Protein AF-A0A1H4E4Y9-F1 (afdb_monomer_lite)

Sequence (103 aa):
MQGQQMINIEEHRVPKFTEHPNGFEVVSNDGSIKIVLQHTTVMNGSMESDFYSTKTWIKEESGWIEVNGTQTYPTKEAFIEVIRDNEDFTQAMRDYEEYKFNI

Foldseek 3Di:
DDDDDPPPPPPPDDAQWDDDPFAIWGAFPVRFKIKTKGWDWDDDPPDIAIKIKIWMWGQDPVGTDTDPDIDIGNDNVRVLVVLCPDPRRVRNNVSVVVVVVVD

Structure (mmCIF, N/CA/C/O backbone):
data_AF-A0A1H4E4Y9-F1
#
_entry.id   AF-A0A1H4E4Y9-F1
#
loop_
_atom_site.group_PDB
_atom_site.id
_atom_site.type_symbol
_atom_site.label_atom_id
_atom_site.label_alt_id
_atom_site.label_comp_id
_atom_site.label_asym_id
_atom_site.label_entity_id
_atom_site.label_seq_id
_atom_site.pdbx_PDB_ins_code
_atom_site.Cartn_x
_atom_site.Cartn_y
_atom_site.Cartn_z
_atom_site.occupancy
_atom_site.B_iso_or_equiv
_atom_site.auth_seq_id
_atom_site.auth_comp_id
_atom_site.auth_asym_id
_atom_site.auth_atom_id
_atom_site.pdbx_PDB_model_num
ATOM 1 N N . MET A 1 1 ? -39.074 28.131 24.150 1.00 45.94 1 MET A N 1
ATOM 2 C CA . MET A 1 1 ? -38.817 27.067 23.158 1.00 45.94 1 MET A CA 1
ATOM 3 C C . MET A 1 1 ? -37.620 27.508 22.332 1.00 45.94 1 MET A C 1
ATOM 5 O O . MET A 1 1 ? -37.779 28.365 21.478 1.00 45.94 1 MET A O 1
ATOM 9 N N . GLN A 1 2 ? -36.416 27.056 22.684 1.00 44.19 2 GLN A N 1
ATOM 10 C CA . GLN A 1 2 ? -35.194 27.349 21.928 1.00 44.19 2 GLN A CA 1
ATOM 11 C C . GLN A 1 2 ? -34.847 26.099 21.118 1.00 44.19 2 GLN A C 1
ATOM 13 O O . GLN A 1 2 ? -34.82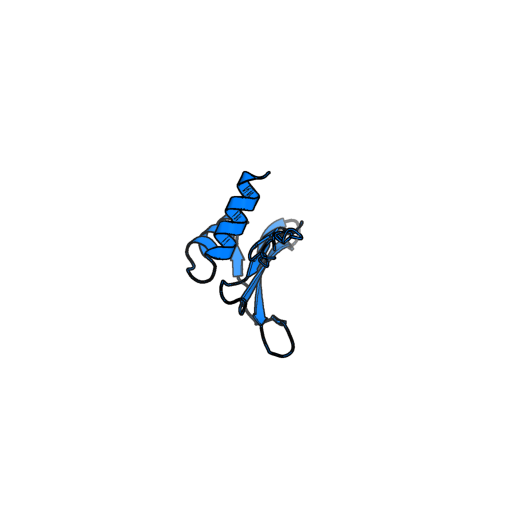2 25.000 21.669 1.00 44.19 2 GLN A O 1
ATOM 18 N N . GLY A 1 3 ? -34.707 26.277 19.804 1.00 45.28 3 GLY A N 1
ATOM 19 C CA . GLY A 1 3 ? -34.481 25.202 18.846 1.00 45.28 3 GLY A CA 1
ATOM 20 C C . GLY A 1 3 ? -33.149 24.507 19.093 1.00 45.28 3 GLY A C 1
ATOM 21 O O . GLY A 1 3 ? -32.123 25.160 19.270 1.00 45.28 3 GLY A O 1
ATOM 22 N N . GLN A 1 4 ? -33.181 23.178 19.105 1.00 48.41 4 GLN A N 1
ATOM 23 C CA . GLN A 1 4 ? -31.982 22.355 19.061 1.00 48.41 4 GLN A CA 1
ATOM 24 C C . GLN A 1 4 ? -31.355 22.506 17.675 1.00 48.41 4 GLN A C 1
ATOM 26 O O . GLN A 1 4 ? -31.942 22.128 16.662 1.00 48.41 4 GLN A O 1
ATOM 31 N N . GLN A 1 5 ? -30.170 23.106 17.637 1.00 54.00 5 GLN A N 1
ATOM 32 C CA . GLN A 1 5 ? -29.318 23.137 16.461 1.00 54.00 5 GLN A CA 1
ATOM 33 C C . GLN A 1 5 ? -28.812 21.703 16.246 1.00 54.00 5 GLN A C 1
ATOM 35 O O . GLN A 1 5 ? -28.072 21.176 17.074 1.00 54.00 5 GLN A O 1
ATOM 40 N N . MET A 1 6 ? -29.281 21.042 15.185 1.00 52.00 6 MET A N 1
ATOM 41 C CA . MET A 1 6 ? -28.765 19.737 14.773 1.00 52.00 6 MET A CA 1
ATOM 42 C C . MET A 1 6 ? -27.311 19.927 14.350 1.00 52.00 6 MET A C 1
ATOM 44 O O . MET A 1 6 ? -27.027 20.553 13.330 1.00 52.00 6 MET A O 1
ATOM 48 N N . ILE A 1 7 ? -26.390 19.441 15.173 1.00 54.62 7 ILE A N 1
ATOM 49 C CA . ILE A 1 7 ? -24.980 19.360 14.820 1.00 54.62 7 ILE A CA 1
ATOM 50 C C . ILE A 1 7 ? -24.891 18.213 13.811 1.00 54.62 7 ILE A C 1
ATOM 52 O O . ILE A 1 7 ? -25.008 17.051 14.195 1.00 54.62 7 ILE A O 1
ATOM 56 N N . ASN A 1 8 ? -24.750 18.533 12.522 1.00 48.69 8 ASN A N 1
ATOM 57 C CA . ASN A 1 8 ? -24.293 17.564 11.529 1.00 48.69 8 ASN A CA 1
ATOM 58 C C . ASN A 1 8 ? -22.855 17.213 11.911 1.00 48.69 8 ASN A C 1
ATOM 60 O O . ASN A 1 8 ? -21.916 17.928 11.569 1.00 48.69 8 ASN A O 1
ATOM 64 N N . ILE A 1 9 ? -22.693 16.157 12.700 1.00 56.62 9 ILE A N 1
ATOM 65 C CA . ILE A 1 9 ? -21.393 15.545 12.915 1.00 56.62 9 ILE A CA 1
ATOM 66 C C . ILE A 1 9 ? -21.119 14.799 11.611 1.00 56.62 9 ILE A C 1
ATOM 68 O O . ILE A 1 9 ? -21.611 13.691 11.422 1.00 56.62 9 ILE A O 1
ATOM 72 N N . GLU A 1 10 ? -20.419 15.434 10.671 1.00 57.12 10 GLU A N 1
ATOM 73 C CA . GLU A 1 10 ? -19.761 14.680 9.609 1.00 57.12 10 GLU A CA 1
ATOM 74 C C . GLU A 1 10 ? -18.831 13.694 10.320 1.00 57.12 10 GLU A C 1
ATOM 76 O O . GLU A 1 10 ? -17.854 14.101 10.962 1.00 57.12 10 GLU A O 1
ATOM 81 N N . GLU A 1 11 ? -19.197 12.408 10.305 1.00 57.28 11 GLU A N 1
ATOM 82 C CA . GLU A 1 11 ? -18.321 11.328 10.741 1.00 57.28 11 GLU A CA 1
ATOM 83 C C . GLU A 1 11 ? -17.000 11.516 10.001 1.00 57.28 11 GLU A C 1
ATOM 85 O O . GLU A 1 11 ? -16.913 11.304 8.792 1.00 57.28 11 GLU A O 1
ATOM 90 N N . HIS A 1 12 ? -15.975 11.975 10.720 1.00 61.00 12 HIS A N 1
ATOM 91 C CA . HIS A 1 12 ? -14.621 12.073 10.200 1.00 61.00 12 HIS A CA 1
ATOM 92 C C . HIS A 1 12 ? -14.112 10.645 10.005 1.00 61.00 12 HIS A C 1
ATOM 94 O O . HIS A 1 12 ? -13.419 10.092 10.861 1.00 61.00 12 HIS A O 1
ATOM 100 N N . ARG A 1 13 ? -14.511 10.009 8.899 1.00 80.06 13 ARG A N 1
ATOM 101 C CA . ARG A 1 13 ? -13.977 8.708 8.514 1.00 80.06 13 ARG A CA 1
ATOM 102 C C . ARG A 1 13 ? -12.511 8.923 8.148 1.00 80.06 13 ARG A C 1
ATOM 104 O O . ARG A 1 13 ? -12.181 9.792 7.343 1.00 80.06 13 ARG A O 1
ATOM 111 N N . VAL A 1 14 ? -11.626 8.139 8.754 1.00 83.06 14 VAL A N 1
ATOM 112 C CA . VAL A 1 14 ? -10.211 8.137 8.378 1.00 83.06 14 VAL A CA 1
ATOM 113 C C . VAL A 1 14 ? -10.094 7.398 7.042 1.00 83.06 14 VAL A C 1
ATOM 115 O O . VAL A 1 14 ? -10.518 6.240 6.988 1.00 83.06 14 VAL A O 1
ATOM 118 N N . PRO A 1 15 ? -9.550 8.023 5.982 1.00 90.44 15 PRO A N 1
ATOM 119 C CA . PRO A 1 15 ? -9.397 7.361 4.695 1.00 90.44 15 PRO A CA 1
ATOM 120 C C . PRO A 1 15 ? -8.460 6.155 4.812 1.00 90.44 15 PRO A C 1
ATOM 122 O O . PRO A 1 15 ? -7.454 6.175 5.525 1.00 90.44 15 PRO A O 1
ATOM 125 N N . LYS A 1 16 ? -8.825 5.087 4.112 1.00 96.06 16 LYS A N 1
ATOM 126 C CA . LYS A 1 16 ? -8.115 3.813 4.000 1.00 96.06 16 LYS A CA 1
ATOM 127 C C . LYS A 1 16 ? -7.326 3.700 2.702 1.00 96.06 16 LYS A C 1
ATOM 129 O O . LYS A 1 16 ? -6.501 2.801 2.589 1.00 96.06 16 LYS A O 1
ATOM 134 N N . PHE A 1 17 ? -7.539 4.608 1.755 1.00 96.75 17 PHE A N 1
ATOM 135 C CA . PHE A 1 17 ? -6.687 4.808 0.587 1.00 96.75 17 PHE A CA 1
ATOM 136 C C . PHE A 1 17 ? -6.229 6.264 0.519 1.00 96.75 17 PHE A C 1
ATOM 138 O O . PHE A 1 17 ? -6.997 7.185 0.796 1.00 96.75 17 PHE A O 1
ATOM 145 N N . THR A 1 18 ? -4.973 6.487 0.148 1.00 95.12 18 THR A N 1
ATOM 146 C CA . THR A 1 18 ? -4.432 7.819 -0.140 1.00 95.12 18 THR A CA 1
ATOM 147 C C . THR A 1 18 ? -3.495 7.736 -1.340 1.00 95.12 18 THR A C 1
ATOM 149 O O . THR A 1 18 ? -2.576 6.915 -1.361 1.00 95.12 18 THR A O 1
ATOM 152 N N . GLU A 1 19 ? -3.702 8.591 -2.346 1.00 92.56 19 GLU A N 1
ATOM 153 C CA . GLU A 1 19 ? -2.725 8.755 -3.424 1.00 92.56 19 GLU A CA 1
ATOM 154 C C . GLU A 1 19 ? -1.627 9.742 -3.022 1.00 92.56 19 GLU A C 1
ATOM 156 O O . GLU A 1 19 ? -1.869 10.801 -2.439 1.00 92.56 19 GLU A O 1
ATOM 161 N N . HIS A 1 20 ? -0.397 9.392 -3.383 1.00 88.56 20 HIS A N 1
ATOM 162 C CA . HIS A 1 20 ? 0.775 10.237 -3.268 1.00 88.56 20 HIS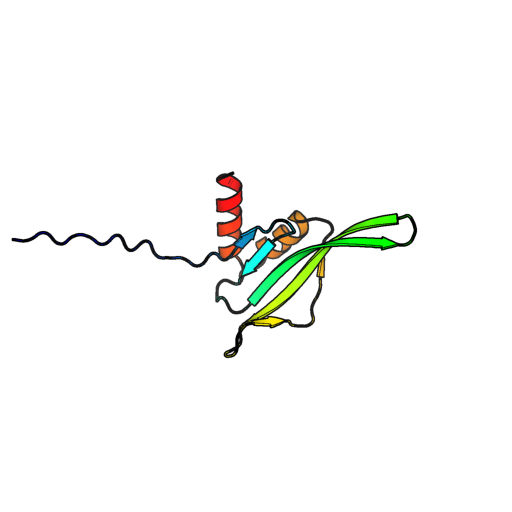 A CA 1
ATOM 163 C C . HIS A 1 20 ? 1.409 10.437 -4.652 1.00 88.56 20 HIS A C 1
ATOM 165 O O . HIS A 1 20 ? 1.258 9.585 -5.529 1.00 88.56 20 HIS A O 1
ATOM 171 N N . PRO A 1 21 ? 2.211 11.500 -4.856 1.00 86.38 21 PRO A N 1
ATOM 172 C CA . PRO A 1 21 ? 2.879 11.742 -6.140 1.00 86.38 21 PRO A CA 1
ATOM 173 C C . PRO A 1 21 ? 3.673 10.538 -6.674 1.00 86.38 21 PRO A C 1
ATOM 175 O O . PRO A 1 21 ? 3.734 10.321 -7.879 1.00 86.38 21 PRO A O 1
ATOM 178 N N . ASN A 1 22 ? 4.229 9.723 -5.772 1.00 85.50 22 ASN A N 1
ATOM 179 C CA . ASN A 1 22 ? 5.090 8.591 -6.113 1.00 85.50 22 ASN A CA 1
ATOM 180 C C . ASN A 1 22 ? 4.431 7.222 -5.879 1.00 85.50 22 ASN A C 1
ATOM 182 O O . ASN A 1 22 ? 5.141 6.221 -5.859 1.00 85.50 22 ASN A O 1
ATOM 186 N N . GLY A 1 23 ? 3.111 7.140 -5.681 1.00 91.81 23 GLY A N 1
ATOM 187 C CA . GLY A 1 23 ? 2.433 5.860 -5.466 1.00 91.81 23 GLY A CA 1
ATOM 188 C C . GLY A 1 23 ? 1.207 5.960 -4.568 1.00 91.81 23 GLY A C 1
ATOM 189 O O . GLY A 1 23 ? 0.493 6.955 -4.613 1.00 91.81 23 GLY A O 1
ATOM 190 N N . PHE A 1 24 ? 0.951 4.924 -3.775 1.00 93.69 24 PHE A N 1
ATOM 191 C CA . PHE A 1 24 ? -0.277 4.796 -2.989 1.00 93.69 24 PHE A CA 1
ATOM 192 C C . PHE A 1 24 ? 0.010 4.370 -1.559 1.00 93.69 24 PHE A C 1
ATOM 194 O O . PHE A 1 24 ? 0.989 3.680 -1.290 1.00 93.69 24 PHE A O 1
ATOM 201 N N . GLU A 1 25 ? -0.898 4.715 -0.663 1.00 96.38 25 GLU A N 1
ATOM 202 C CA . GLU A 1 25 ? -0.998 4.137 0.667 1.00 96.38 25 GLU A CA 1
ATOM 203 C C . GLU A 1 25 ? -2.371 3.476 0.813 1.00 96.38 25 GLU A C 1
ATOM 205 O O . GLU A 1 25 ? -3.394 4.070 0.467 1.00 96.38 25 GLU A O 1
ATOM 210 N N . VAL A 1 26 ? -2.388 2.242 1.315 1.00 97.50 26 VAL A N 1
ATOM 211 C CA . VAL A 1 26 ? -3.609 1.534 1.708 1.00 97.50 26 VAL A CA 1
ATOM 212 C C . VAL A 1 26 ? -3.501 1.066 3.150 1.00 97.50 26 VAL A C 1
ATOM 214 O O . VAL A 1 26 ? -2.450 0.603 3.594 1.00 97.50 26 VAL A O 1
ATOM 217 N N . VAL A 1 27 ? -4.600 1.171 3.883 1.00 97.94 27 VAL A N 1
ATOM 218 C CA . VAL A 1 27 ? -4.714 0.769 5.284 1.00 97.94 27 VAL A CA 1
ATOM 219 C C . VAL A 1 27 ? -5.812 -0.279 5.393 1.00 97.94 27 VAL A C 1
ATOM 221 O O . VAL A 1 27 ? -6.882 -0.123 4.804 1.00 97.94 27 VAL A O 1
ATOM 224 N N . SER A 1 28 ? -5.560 -1.337 6.160 1.00 97.69 28 SER A N 1
ATOM 225 C CA . SER A 1 28 ? -6.542 -2.389 6.397 1.00 97.69 28 SER A CA 1
ATOM 226 C C . SER A 1 28 ? -7.792 -1.843 7.090 1.00 97.69 28 SER A C 1
ATOM 228 O O . SER A 1 28 ? -7.793 -0.793 7.752 1.00 97.69 28 SER A O 1
ATOM 230 N N . ASN A 1 29 ? -8.887 -2.580 6.958 1.00 96.81 29 ASN A N 1
ATOM 231 C CA . ASN A 1 29 ? -10.193 -2.253 7.514 1.00 96.81 29 ASN A CA 1
ATOM 232 C C . ASN A 1 29 ? -10.115 -1.976 9.023 1.00 96.81 29 ASN A C 1
ATOM 234 O O . ASN A 1 29 ? -10.595 -0.943 9.494 1.00 96.81 29 ASN A O 1
ATOM 238 N N . ASP A 1 30 ? -9.430 -2.846 9.762 1.00 95.88 30 ASP A N 1
ATOM 239 C CA . ASP A 1 30 ? -9.194 -2.728 11.206 1.00 95.88 30 ASP A CA 1
ATOM 240 C C . ASP A 1 30 ? -8.134 -1.667 11.574 1.00 95.88 30 ASP A C 1
ATOM 242 O O . ASP A 1 30 ? -8.030 -1.249 12.726 1.00 95.88 30 ASP A O 1
ATOM 246 N N . GLY A 1 31 ? -7.375 -1.176 10.592 1.00 95.38 31 GLY A N 1
ATOM 247 C CA . GLY A 1 31 ? -6.328 -0.178 10.775 1.00 95.38 31 GLY A CA 1
ATOM 248 C C . GLY A 1 31 ? -5.041 -0.707 11.403 1.00 95.38 31 GLY A C 1
ATOM 249 O O . GLY A 1 31 ? -4.263 0.109 11.900 1.00 95.38 31 GLY A O 1
ATOM 250 N N . SER A 1 32 ? -4.824 -2.025 11.411 1.00 96.50 32 SER A N 1
ATOM 251 C CA . SER A 1 32 ? -3.622 -2.654 11.969 1.00 96.50 32 SER A CA 1
ATOM 252 C C . SER A 1 32 ? -2.482 -2.793 10.957 1.00 96.50 32 SER A C 1
ATOM 254 O O . SER A 1 32 ? -1.319 -2.803 11.351 1.00 96.50 32 SER A O 1
ATOM 256 N N . ILE A 1 33 ? -2.786 -2.844 9.659 1.00 96.62 33 ILE A N 1
ATOM 257 C CA . ILE A 1 33 ? -1.804 -3.011 8.586 1.00 96.62 33 ILE A CA 1
ATOM 258 C C . ILE A 1 33 ? -1.872 -1.814 7.648 1.00 96.62 33 ILE A C 1
ATOM 260 O O . ILE A 1 33 ? -2.944 -1.324 7.293 1.00 96.62 33 ILE A O 1
ATOM 264 N N . LYS A 1 34 ? -0.702 -1.360 7.213 1.00 96.31 34 LYS A N 1
ATOM 265 C CA . LYS A 1 34 ? -0.550 -0.323 6.205 1.00 96.31 34 LYS A CA 1
ATOM 266 C C . LYS A 1 34 ? 0.456 -0.756 5.153 1.00 96.31 34 LYS A C 1
ATOM 268 O O . LYS A 1 34 ? 1.558 -1.183 5.485 1.00 96.31 34 LYS A O 1
ATOM 273 N N . ILE A 1 35 ? 0.091 -0.618 3.885 1.00 96.75 35 ILE A N 1
ATOM 274 C CA . ILE A 1 35 ? 0.955 -0.934 2.750 1.00 96.75 35 ILE A CA 1
ATOM 275 C C . ILE A 1 35 ? 1.151 0.336 1.933 1.00 96.75 35 ILE A C 1
ATOM 277 O O . ILE A 1 35 ? 0.188 0.975 1.517 1.00 96.75 35 ILE A O 1
ATOM 281 N N . VAL A 1 36 ? 2.410 0.692 1.698 1.00 95.94 36 VAL A N 1
ATOM 282 C CA . VAL A 1 36 ? 2.795 1.833 0.868 1.00 95.94 36 VAL A CA 1
ATOM 283 C C . VAL A 1 36 ? 3.419 1.304 -0.414 1.00 95.94 36 VAL A C 1
ATOM 285 O O . VAL A 1 36 ? 4.442 0.625 -0.362 1.00 95.94 36 VAL A O 1
ATOM 288 N N . LEU A 1 37 ? 2.816 1.616 -1.555 1.00 96.69 37 LEU A N 1
ATOM 289 C CA . LEU A 1 37 ? 3.363 1.371 -2.883 1.00 96.69 37 LEU A CA 1
ATOM 290 C C . LEU A 1 37 ? 4.173 2.592 -3.327 1.00 96.69 37 LEU A C 1
ATOM 292 O O . LEU A 1 37 ? 3.667 3.712 -3.287 1.00 96.69 37 LEU A O 1
ATOM 296 N N . GLN A 1 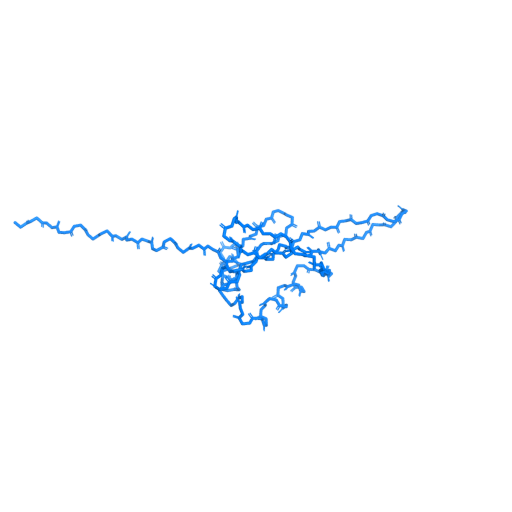38 ? 5.405 2.385 -3.785 1.00 95.81 38 GLN A N 1
ATOM 297 C CA . GLN A 1 38 ? 6.311 3.449 -4.215 1.00 95.81 38 GLN A CA 1
ATOM 298 C C . GLN A 1 38 ? 6.896 3.146 -5.595 1.00 95.81 38 GLN A C 1
ATOM 300 O O . GLN A 1 38 ? 7.410 2.055 -5.840 1.00 95.81 38 GLN A O 1
ATOM 305 N N . HIS A 1 39 ? 6.855 4.129 -6.491 1.00 95.06 39 HIS A N 1
ATOM 306 C CA . HIS A 1 39 ? 7.553 4.082 -7.767 1.00 95.06 39 HIS A CA 1
ATOM 307 C C . HIS A 1 39 ? 9.064 4.051 -7.531 1.00 95.06 39 HIS A C 1
ATOM 309 O O . HIS A 1 39 ? 9.606 4.856 -6.773 1.00 95.06 39 HIS A O 1
ATOM 315 N N . THR A 1 40 ? 9.730 3.090 -8.153 1.00 91.19 40 THR A N 1
ATOM 316 C CA . THR A 1 40 ? 11.155 2.820 -8.009 1.00 91.19 40 THR A CA 1
ATOM 317 C C . THR A 1 40 ? 11.773 2.715 -9.394 1.00 91.19 40 THR A C 1
ATOM 319 O O . THR A 1 40 ? 11.416 1.836 -10.174 1.00 91.19 40 THR A O 1
ATOM 322 N N . THR A 1 41 ? 12.745 3.579 -9.661 1.00 90.62 41 THR A N 1
ATOM 323 C CA . THR A 1 41 ? 13.562 3.521 -10.872 1.00 90.62 41 THR A CA 1
ATOM 324 C C . THR A 1 41 ? 14.912 2.920 -10.508 1.00 90.62 41 THR A C 1
ATOM 326 O O . THR A 1 41 ? 15.603 3.415 -9.614 1.00 90.62 41 THR A O 1
ATOM 329 N N . VAL A 1 42 ? 15.300 1.842 -11.186 1.00 89.44 42 VAL A N 1
ATOM 330 C CA . VAL A 1 42 ? 16.622 1.225 -11.033 1.00 89.44 42 VAL A CA 1
ATOM 331 C C . VAL A 1 42 ? 17.410 1.416 -12.318 1.00 89.44 42 VAL A C 1
ATOM 333 O O . VAL A 1 42 ? 16.957 1.062 -13.404 1.00 89.4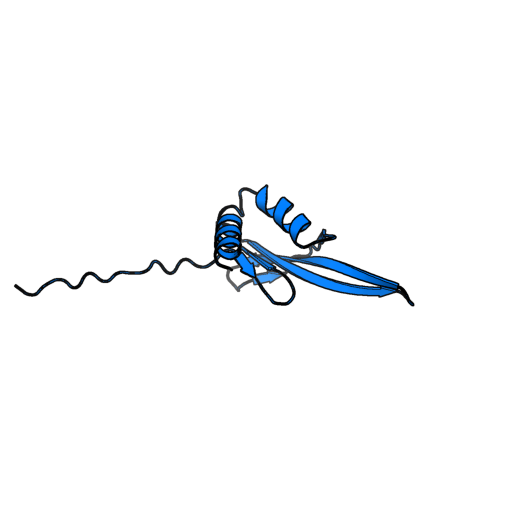4 42 VAL A O 1
ATOM 336 N N . MET A 1 43 ? 18.622 1.951 -12.176 1.00 92.00 43 MET A N 1
ATOM 337 C CA . MET A 1 43 ? 19.587 2.058 -13.265 1.00 92.00 43 MET A CA 1
ATOM 338 C C . MET A 1 43 ? 20.577 0.898 -13.186 1.00 92.00 43 MET A C 1
ATOM 340 O O . MET A 1 43 ? 21.281 0.741 -12.187 1.00 92.00 43 MET A O 1
ATOM 344 N N . ASN A 1 44 ? 20.659 0.101 -14.249 1.00 85.94 44 ASN A N 1
ATOM 345 C CA . ASN A 1 44 ? 21.670 -0.939 -14.402 1.00 85.94 44 ASN A CA 1
ATOM 346 C C . ASN A 1 44 ? 22.473 -0.687 -15.685 1.00 85.94 44 ASN A C 1
ATOM 348 O O . ASN A 1 44 ? 22.072 -1.061 -16.789 1.00 85.94 44 ASN A O 1
ATOM 352 N N . GLY A 1 45 ? 23.605 0.005 -15.542 1.00 88.25 45 GLY A N 1
ATOM 353 C CA . GLY A 1 45 ? 24.390 0.482 -16.679 1.00 88.25 45 GLY A CA 1
ATOM 354 C C . GLY A 1 45 ? 23.613 1.523 -17.489 1.00 88.25 45 GLY A C 1
ATOM 355 O O . GLY A 1 45 ? 23.244 2.564 -16.958 1.00 88.25 45 GLY A O 1
ATOM 356 N N . SER A 1 46 ? 23.375 1.244 -18.772 1.00 90.69 46 SER A N 1
ATOM 357 C CA . SER A 1 46 ? 22.580 2.104 -19.666 1.00 90.69 46 SER A CA 1
ATOM 358 C C . SER A 1 46 ? 21.091 1.744 -19.707 1.00 90.69 46 SER A C 1
ATOM 360 O O . SER A 1 46 ? 20.346 2.367 -20.458 1.00 90.69 46 SER A O 1
ATOM 362 N N . MET A 1 47 ? 20.662 0.719 -18.964 1.00 88.25 47 MET A N 1
ATOM 363 C CA . MET A 1 47 ? 19.260 0.319 -18.895 1.00 88.25 47 MET A CA 1
ATOM 364 C C . MET A 1 47 ? 18.594 0.968 -17.686 1.00 88.25 47 MET A C 1
ATOM 366 O O . MET A 1 47 ? 19.062 0.827 -16.555 1.00 88.25 47 MET A O 1
ATOM 370 N N . GLU A 1 48 ? 17.489 1.653 -17.950 1.00 92.94 48 GLU A N 1
ATOM 371 C CA . GLU A 1 48 ? 16.557 2.156 -16.949 1.00 92.94 48 GLU A CA 1
ATOM 372 C C . GLU A 1 48 ? 15.382 1.181 -16.859 1.00 92.94 48 GLU A C 1
ATOM 374 O O . GLU A 1 48 ? 14.907 0.658 -17.872 1.00 92.94 48 GLU A O 1
ATOM 379 N N . SER A 1 49 ? 14.960 0.857 -15.644 1.00 89.69 49 SER A N 1
ATOM 380 C CA . SER A 1 49 ? 13.784 0.026 -15.409 1.00 89.69 49 SER A CA 1
ATOM 381 C C . SER A 1 49 ? 12.958 0.617 -14.285 1.00 89.69 49 SER A C 1
ATOM 383 O O . SER A 1 49 ? 13.457 0.817 -13.176 1.00 89.69 49 SER A O 1
ATOM 385 N N . ASP A 1 50 ? 11.691 0.851 -14.591 1.00 91.94 50 ASP A N 1
ATOM 386 C CA . ASP A 1 50 ? 10.696 1.353 -13.662 1.00 91.94 50 ASP A CA 1
ATOM 387 C C . ASP A 1 50 ? 9.821 0.210 -13.161 1.00 91.94 50 ASP A C 1
ATOM 389 O O . ASP A 1 50 ? 9.339 -0.626 -13.929 1.00 91.94 50 ASP A O 1
ATOM 393 N N . PHE A 1 51 ? 9.617 0.173 -11.852 1.00 93.62 51 PHE A N 1
ATOM 394 C CA . PHE A 1 51 ? 8.667 -0.723 -11.212 1.00 93.62 51 PHE A CA 1
ATOM 395 C C . PHE A 1 51 ? 8.124 -0.083 -9.940 1.00 93.62 51 PHE A C 1
ATOM 397 O O . PHE A 1 51 ? 8.614 0.934 -9.454 1.00 93.62 51 PHE A O 1
ATOM 404 N N . TYR A 1 52 ? 7.099 -0.693 -9.370 1.00 95.00 52 TYR A N 1
ATOM 405 C CA . TYR A 1 52 ? 6.534 -0.277 -8.097 1.00 95.00 52 TYR A CA 1
ATOM 406 C C . TYR A 1 52 ? 6.933 -1.277 -7.024 1.00 95.00 52 TYR A C 1
ATOM 408 O O . TYR A 1 52 ? 6.842 -2.479 -7.246 1.00 95.00 52 TYR A O 1
ATOM 416 N N . SER A 1 53 ? 7.386 -0.807 -5.868 1.00 95.06 53 SER A N 1
ATOM 417 C CA . SER A 1 53 ? 7.731 -1.658 -4.729 1.00 95.06 53 SER A CA 1
ATOM 418 C C . SER A 1 53 ? 6.857 -1.336 -3.525 1.00 95.06 53 SER A C 1
ATOM 420 O O . SER A 1 53 ? 6.426 -0.196 -3.350 1.00 95.06 53 SER A O 1
ATOM 422 N N . THR A 1 54 ? 6.559 -2.340 -2.705 1.00 95.75 54 THR A N 1
ATOM 423 C CA . THR A 1 54 ? 5.789 -2.151 -1.477 1.00 95.75 54 THR A CA 1
ATOM 424 C C . THR A 1 54 ? 6.676 -2.087 -0.243 1.00 95.75 54 THR A C 1
ATOM 426 O O . THR A 1 54 ? 7.700 -2.767 -0.136 1.00 95.75 54 THR A O 1
ATOM 429 N N . LYS A 1 55 ? 6.222 -1.300 0.728 1.00 95.50 55 LYS A N 1
ATOM 430 C CA . LYS A 1 55 ? 6.640 -1.370 2.126 1.00 95.50 55 LYS A CA 1
ATOM 431 C C . LYS A 1 55 ? 5.432 -1.676 2.988 1.00 95.50 55 LYS A C 1
ATOM 433 O O . LYS A 1 55 ? 4.385 -1.053 2.816 1.00 95.50 55 LYS A O 1
ATOM 438 N N . THR A 1 56 ? 5.592 -2.601 3.924 1.00 96.00 56 THR A N 1
ATOM 439 C CA . THR A 1 56 ? 4.515 -3.018 4.824 1.00 96.00 56 THR A CA 1
ATOM 440 C C . THR A 1 56 ? 4.810 -2.537 6.235 1.00 96.00 56 THR A C 1
ATOM 442 O O . THR A 1 56 ? 5.934 -2.651 6.717 1.00 96.00 56 THR A O 1
ATOM 445 N N . TRP A 1 57 ? 3.792 -2.005 6.898 1.00 96.75 57 TRP A N 1
ATOM 446 C CA . TRP A 1 57 ? 3.851 -1.507 8.262 1.00 96.75 57 TRP A CA 1
ATOM 447 C C . TRP A 1 57 ? 2.747 -2.153 9.093 1.00 96.75 57 TRP A C 1
ATOM 449 O O . TRP A 1 57 ? 1.609 -2.262 8.635 1.00 96.75 57 TRP A O 1
ATOM 459 N N . ILE A 1 58 ? 3.079 -2.538 10.321 1.00 96.69 58 ILE A N 1
ATOM 460 C CA . ILE A 1 58 ? 2.124 -3.029 11.318 1.00 96.69 58 ILE A CA 1
ATOM 461 C C . ILE A 1 58 ? 1.986 -1.974 12.414 1.00 96.69 58 ILE A C 1
ATOM 463 O O . ILE A 1 58 ? 2.962 -1.320 12.793 1.00 96.69 58 ILE A O 1
ATOM 467 N N . LYS A 1 59 ? 0.758 -1.764 12.879 1.00 97.00 59 LYS A N 1
ATOM 468 C CA . LYS A 1 59 ? 0.441 -0.846 13.963 1.00 97.00 59 LYS A CA 1
ATOM 469 C C . LYS A 1 59 ? 0.649 -1.538 15.303 1.00 97.00 59 LYS A C 1
ATOM 471 O O . LYS A 1 59 ? -0.027 -2.509 15.616 1.00 97.00 59 LYS A O 1
ATOM 476 N N . GLU A 1 60 ? 1.533 -0.968 16.100 1.00 95.44 60 GLU A N 1
ATOM 477 C CA . GLU A 1 60 ? 1.829 -1.360 17.473 1.00 95.44 60 GLU A CA 1
ATOM 478 C C . GLU A 1 60 ? 1.437 -0.225 18.433 1.00 95.44 60 GLU A C 1
ATOM 480 O O . GLU A 1 60 ? 1.118 0.892 18.010 1.00 95.44 60 GLU A O 1
ATOM 485 N N . GLU A 1 61 ? 1.490 -0.476 19.744 1.00 93.06 61 GLU A N 1
ATOM 486 C CA . GLU A 1 61 ? 1.177 0.538 20.768 1.00 93.06 61 GLU A CA 1
ATOM 487 C C . GLU A 1 61 ? 2.053 1.798 20.651 1.00 93.06 61 GLU A C 1
ATOM 489 O O . GLU A 1 61 ? 1.597 2.912 20.907 1.00 93.06 61 GLU A O 1
ATOM 494 N N . SER A 1 62 ? 3.312 1.627 20.238 1.00 92.25 62 SER A N 1
ATOM 495 C CA . SER A 1 62 ? 4.300 2.701 20.086 1.00 92.25 62 SER A CA 1
ATOM 496 C C . SER A 1 62 ? 4.242 3.414 18.730 1.00 92.25 62 SER A C 1
ATOM 498 O O . SER A 1 62 ? 4.951 4.404 18.536 1.00 92.25 62 SER A O 1
ATOM 500 N N . GLY A 1 63 ? 3.403 2.945 17.800 1.00 94.75 63 GLY A N 1
ATOM 501 C CA . GLY A 1 63 ? 3.255 3.506 16.461 1.00 94.75 63 GLY A CA 1
ATOM 502 C C . GLY A 1 63 ? 3.391 2.465 15.354 1.00 94.75 63 GLY A C 1
ATOM 503 O O . GLY A 1 63 ? 3.155 1.279 15.548 1.00 94.75 63 GLY A O 1
ATOM 504 N N . TRP A 1 64 ? 3.739 2.926 14.155 1.00 96.19 64 TRP A N 1
ATOM 505 C CA . TRP A 1 64 ? 3.925 2.052 12.999 1.00 96.19 64 TRP A CA 1
ATOM 506 C C . TRP A 1 64 ? 5.337 1.468 12.990 1.00 96.19 64 TRP A C 1
ATOM 508 O O . TRP A 1 64 ? 6.310 2.215 13.088 1.00 96.19 64 TRP A O 1
ATOM 518 N N . ILE A 1 65 ? 5.444 0.154 12.799 1.00 97.00 65 ILE A N 1
ATOM 519 C CA . ILE A 1 65 ? 6.717 -0.552 12.625 1.00 97.00 65 ILE A CA 1
ATOM 520 C C . ILE A 1 65 ? 6.791 -1.137 11.215 1.00 97.00 65 ILE A C 1
ATOM 522 O O . ILE A 1 65 ? 5.877 -1.843 10.789 1.00 97.00 65 ILE A O 1
ATOM 526 N N . GLU A 1 66 ? 7.868 -0.829 10.486 1.00 96.12 66 GLU A N 1
ATOM 527 C CA . GLU A 1 66 ? 8.125 -1.406 9.164 1.00 96.12 66 GLU A CA 1
ATOM 528 C C . GLU A 1 66 ? 8.496 -2.872 9.356 1.00 96.12 66 GLU A C 1
ATOM 530 O O . GLU A 1 66 ? 9.402 -3.196 10.128 1.00 96.12 66 GLU A O 1
ATOM 535 N N . VAL A 1 67 ? 7.799 -3.762 8.658 1.00 95.00 67 VAL A N 1
ATOM 536 C CA . VAL A 1 67 ? 8.126 -5.186 8.655 1.00 95.00 67 VAL A CA 1
ATOM 537 C C . VAL A 1 67 ? 8.840 -5.546 7.365 1.00 95.00 67 VAL A C 1
ATOM 539 O O . VAL A 1 67 ? 8.529 -5.030 6.291 1.00 95.00 67 VAL A O 1
ATOM 542 N N . ASN A 1 68 ? 9.804 -6.459 7.471 1.00 88.62 68 ASN A N 1
ATOM 543 C CA . ASN A 1 68 ? 10.535 -6.947 6.311 1.00 88.62 68 ASN A CA 1
ATOM 544 C C . ASN A 1 68 ? 9.574 -7.670 5.366 1.00 88.62 68 ASN A C 1
ATOM 546 O O . ASN A 1 68 ? 9.094 -8.765 5.655 1.00 88.62 68 ASN A O 1
ATOM 550 N N . GLY A 1 69 ? 9.310 -7.042 4.228 1.00 80.75 69 GLY A N 1
ATOM 551 C CA . GLY A 1 69 ? 8.406 -7.552 3.215 1.00 80.75 69 GLY A CA 1
ATOM 552 C C . GLY A 1 69 ? 8.277 -6.533 2.100 1.00 80.75 69 GLY A C 1
ATOM 553 O O . GLY A 1 69 ? 7.558 -5.544 2.237 1.00 80.75 69 GLY A O 1
ATOM 554 N N . THR A 1 70 ? 8.974 -6.790 0.998 1.00 89.25 70 THR A N 1
ATOM 555 C CA . THR A 1 70 ? 8.871 -5.995 -0.222 1.00 89.25 70 THR A CA 1
ATOM 556 C C . THR A 1 70 ? 8.382 -6.893 -1.336 1.00 89.25 70 THR A C 1
ATOM 558 O O . THR A 1 70 ? 8.980 -7.929 -1.620 1.00 89.25 70 THR A O 1
ATOM 561 N N . GLN A 1 71 ? 7.291 -6.482 -1.966 1.00 92.88 71 GLN A N 1
ATOM 562 C CA . GLN A 1 71 ? 6.816 -7.059 -3.213 1.00 92.88 71 GLN A CA 1
ATOM 563 C C . GLN A 1 71 ? 6.975 -6.019 -4.313 1.00 92.88 71 GLN A C 1
ATOM 565 O O . GLN A 1 71 ? 6.888 -4.818 -4.049 1.00 92.88 71 GLN A O 1
ATOM 570 N N . THR A 1 72 ? 7.231 -6.471 -5.535 1.00 94.69 72 THR A N 1
ATOM 571 C CA . THR A 1 72 ? 7.356 -5.592 -6.694 1.00 94.69 72 THR A CA 1
ATOM 572 C C . THR A 1 72 ? 6.249 -5.863 -7.697 1.00 94.69 72 THR A C 1
ATOM 574 O O . THR A 1 72 ? 5.812 -6.997 -7.882 1.00 94.69 72 T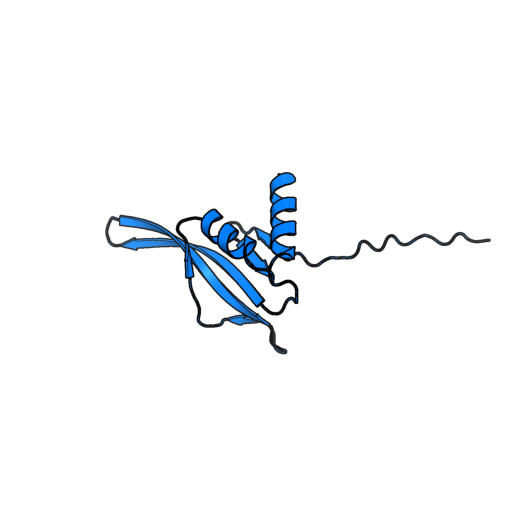HR A O 1
ATOM 577 N N . TYR A 1 73 ? 5.800 -4.798 -8.346 1.00 94.62 73 TYR A N 1
ATOM 578 C CA . TYR A 1 73 ? 4.714 -4.798 -9.309 1.00 94.62 73 TYR A CA 1
ATOM 579 C C . TYR A 1 73 ? 5.149 -4.037 -10.561 1.00 94.62 73 TYR A C 1
ATOM 581 O O . TYR A 1 73 ? 5.806 -2.998 -10.447 1.00 94.62 73 TYR A O 1
ATOM 589 N N . PRO A 1 74 ? 4.779 -4.513 -11.761 1.00 93.25 74 PRO A N 1
ATOM 590 C CA . PRO A 1 74 ? 5.109 -3.818 -13.002 1.00 93.25 74 PRO A CA 1
ATOM 591 C C . PRO A 1 74 ? 4.328 -2.505 -13.161 1.00 93.25 74 PRO A C 1
ATOM 593 O O . PRO A 1 74 ? 4.800 -1.589 -13.825 1.00 93.25 74 PRO A O 1
ATOM 596 N N . THR A 1 75 ? 3.142 -2.392 -12.555 1.00 92.94 75 THR A N 1
ATOM 597 C CA . THR A 1 75 ? 2.274 -1.209 -12.639 1.00 92.94 75 THR A CA 1
ATOM 598 C C . THR A 1 75 ? 1.549 -0.950 -11.317 1.00 92.94 75 THR A C 1
ATOM 600 O O . THR A 1 75 ? 1.458 -1.830 -10.457 1.00 92.94 75 THR A O 1
ATOM 603 N N . LYS A 1 76 ? 0.986 0.257 -11.177 1.00 92.88 76 LYS A N 1
ATOM 604 C CA . LYS A 1 76 ? 0.052 0.612 -10.098 1.00 92.88 76 LYS A CA 1
ATOM 605 C C . LYS A 1 76 ? -1.176 -0.304 -10.109 1.00 92.88 76 LYS A C 1
ATOM 607 O O . LYS A 1 76 ? -1.621 -0.756 -9.061 1.00 92.88 76 LYS A O 1
ATOM 612 N N . GLU A 1 77 ? -1.701 -0.606 -11.292 1.00 93.56 77 GLU A N 1
ATOM 613 C CA . GLU A 1 77 ? -2.909 -1.410 -11.490 1.00 93.56 77 GLU A CA 1
ATOM 614 C C . GLU A 1 77 ? -2.721 -2.852 -11.018 1.00 93.56 77 GLU A C 1
ATOM 616 O O . GLU A 1 77 ? -3.608 -3.379 -10.357 1.00 93.56 77 GLU A O 1
ATOM 621 N N . ALA A 1 78 ? -1.553 -3.453 -11.270 1.00 94.94 78 ALA A N 1
ATOM 622 C CA . ALA A 1 78 ? -1.246 -4.804 -10.801 1.00 94.94 78 ALA A CA 1
ATOM 623 C C . ALA A 1 78 ? -1.284 -4.902 -9.266 1.00 94.94 78 ALA A C 1
ATOM 625 O O . ALA A 1 78 ? -1.749 -5.894 -8.713 1.00 94.94 78 ALA A O 1
ATOM 626 N N . PHE A 1 79 ? -0.837 -3.857 -8.565 1.00 95.50 79 PHE A N 1
ATOM 627 C CA . PHE A 1 79 ? -0.984 -3.775 -7.113 1.00 95.50 79 PHE A CA 1
ATOM 628 C C . PHE A 1 79 ? -2.453 -3.617 -6.696 1.00 95.50 79 PHE A C 1
ATOM 630 O O . PHE A 1 79 ? -2.908 -4.301 -5.783 1.00 95.50 79 PHE A O 1
ATOM 637 N N . ILE A 1 80 ? -3.209 -2.746 -7.371 1.00 95.56 80 ILE A N 1
ATOM 638 C CA . ILE A 1 80 ? -4.630 -2.525 -7.064 1.00 95.56 80 ILE A CA 1
ATOM 639 C C . ILE A 1 80 ? -5.457 -3.802 -7.248 1.00 95.56 80 ILE A C 1
ATOM 641 O O . ILE A 1 80 ? -6.349 -4.045 -6.444 1.00 95.56 80 ILE A O 1
ATOM 645 N N . GLU A 1 81 ? -5.163 -4.637 -8.246 1.00 96.00 81 GLU A N 1
ATOM 646 C CA . GLU A 1 81 ? -5.825 -5.939 -8.415 1.00 96.00 81 GLU A CA 1
ATOM 647 C C . GLU A 1 81 ? -5.600 -6.855 -7.205 1.00 96.00 81 GLU A C 1
ATOM 649 O O . GLU A 1 81 ? -6.557 -7.413 -6.676 1.00 96.00 81 GLU A O 1
ATOM 654 N N . VAL A 1 82 ? -4.368 -6.922 -6.688 1.00 95.06 82 VAL A N 1
ATOM 655 C CA . VAL A 1 82 ? -4.062 -7.705 -5.479 1.00 95.06 82 VAL A CA 1
ATOM 656 C C . VAL A 1 82 ? -4.799 -7.174 -4.249 1.00 95.06 82 VAL A C 1
ATOM 658 O O . VAL A 1 82 ? -5.301 -7.960 -3.447 1.00 95.06 82 VAL A O 1
ATOM 661 N N . ILE A 1 83 ? -4.878 -5.851 -4.081 1.00 96.62 83 ILE A N 1
ATOM 662 C CA . ILE A 1 83 ? -5.604 -5.256 -2.951 1.00 96.62 83 ILE A CA 1
ATOM 663 C C . ILE A 1 83 ? -7.120 -5.444 -3.098 1.00 96.62 83 ILE A C 1
ATOM 665 O O . ILE A 1 83 ? -7.798 -5.671 -2.097 1.00 96.62 83 ILE A O 1
ATOM 669 N N . ARG A 1 84 ? -7.655 -5.402 -4.325 1.00 96.12 84 ARG A N 1
ATOM 670 C CA . ARG A 1 84 ? -9.081 -5.613 -4.618 1.00 96.12 84 ARG A CA 1
ATOM 671 C C . ARG A 1 84 ? -9.576 -6.983 -4.181 1.00 96.12 84 ARG A C 1
ATOM 673 O O . ARG A 1 84 ? -10.676 -7.074 -3.641 1.00 96.12 84 ARG A O 1
ATOM 680 N N . ASP A 1 85 ? -8.763 -8.010 -4.381 1.00 94.81 85 ASP A N 1
ATOM 681 C CA . ASP A 1 85 ? -9.122 -9.387 -4.040 1.00 94.81 85 ASP A CA 1
ATOM 682 C C . ASP A 1 85 ? -8.911 -9.709 -2.547 1.00 94.81 85 ASP A C 1
ATOM 684 O O . ASP A 1 85 ? -9.215 -10.816 -2.101 1.00 94.81 85 ASP A O 1
ATOM 688 N N . ASN A 1 86 ? -8.409 -8.755 -1.753 1.00 95.69 86 ASN A N 1
ATOM 689 C CA . ASN A 1 86 ? -8.151 -8.939 -0.331 1.00 95.69 86 ASN A CA 1
ATOM 690 C C . ASN A 1 86 ? -9.282 -8.357 0.540 1.00 95.69 86 ASN A C 1
ATOM 692 O O . ASN A 1 86 ? -9.510 -7.145 0.587 1.00 95.69 86 ASN A O 1
ATOM 696 N N . GLU A 1 87 ? -9.958 -9.229 1.294 1.00 97.00 87 GLU A N 1
ATOM 697 C CA . GLU A 1 87 ? -11.095 -8.867 2.150 1.00 97.00 87 GLU A CA 1
ATOM 698 C C . GLU A 1 87 ? -10.736 -7.839 3.241 1.00 97.00 87 GLU A C 1
ATOM 700 O O . GLU A 1 87 ? -11.577 -7.004 3.600 1.00 97.00 87 GLU A O 1
ATOM 705 N N . ASP A 1 88 ? -9.478 -7.824 3.697 1.00 97.25 88 ASP A N 1
ATOM 706 C CA . ASP A 1 88 ? -8.977 -6.907 4.726 1.00 97.25 88 ASP A CA 1
ATOM 707 C C . ASP A 1 88 ? -8.825 -5.466 4.227 1.00 97.25 88 ASP A C 1
ATOM 709 O O . ASP A 1 88 ? -8.676 -4.556 5.041 1.00 97.25 88 ASP A O 1
ATOM 713 N N . PHE A 1 89 ? -8.887 -5.227 2.914 1.00 97.19 89 PHE A N 1
ATOM 714 C CA . PHE A 1 89 ? -8.692 -3.904 2.306 1.00 97.19 89 PHE A CA 1
ATOM 715 C C . PHE A 1 89 ? -9.911 -3.406 1.524 1.00 97.19 89 PHE A C 1
ATOM 717 O O . PHE A 1 89 ? -9.833 -2.428 0.777 1.00 97.19 89 PHE A O 1
ATOM 724 N N . THR A 1 90 ? -11.073 -4.022 1.726 1.00 97.25 90 THR A N 1
ATOM 725 C CA . THR A 1 90 ? -12.312 -3.644 1.028 1.00 97.25 90 THR A CA 1
ATOM 726 C C . THR A 1 90 ? -12.703 -2.174 1.217 1.00 97.25 90 THR A C 1
ATOM 728 O O . THR A 1 90 ? -13.203 -1.563 0.274 1.00 97.25 90 THR A O 1
ATOM 731 N N . GLN A 1 91 ? -12.449 -1.560 2.380 1.00 96.25 91 GLN A N 1
ATOM 732 C CA . GLN A 1 91 ? -12.684 -0.120 2.573 1.00 96.25 91 GLN A CA 1
ATOM 733 C C . GLN A 1 91 ? -11.691 0.738 1.783 1.00 96.25 91 GLN A C 1
ATOM 735 O O . GLN A 1 91 ? -12.104 1.698 1.144 1.00 96.25 91 GLN A O 1
ATOM 740 N N . ALA A 1 92 ? -10.408 0.363 1.749 1.00 97.00 92 ALA A N 1
ATOM 741 C CA . ALA A 1 92 ? -9.411 1.058 0.933 1.00 97.00 92 ALA A CA 1
ATOM 742 C C . ALA A 1 92 ? -9.788 1.041 -0.557 1.00 97.00 92 ALA A C 1
ATOM 744 O O . ALA A 1 92 ? -9.569 2.015 -1.270 1.00 97.00 92 ALA A O 1
ATOM 745 N N . MET A 1 93 ? -10.397 -0.043 -1.033 1.00 96.75 93 MET A N 1
ATOM 746 C CA . MET A 1 93 ? -10.835 -0.145 -2.427 1.00 96.75 93 MET A CA 1
ATOM 747 C C . MET A 1 93 ? -12.061 0.700 -2.738 1.00 96.75 93 MET A C 1
ATOM 749 O O . MET A 1 93 ? -12.098 1.324 -3.794 1.00 96.75 93 MET A O 1
ATOM 753 N N . ARG A 1 94 ? -13.005 0.820 -1.801 1.00 95.12 94 ARG A N 1
ATOM 754 C CA . ARG A 1 94 ? -14.105 1.788 -1.930 1.00 95.12 94 ARG A CA 1
ATOM 755 C C . ARG A 1 94 ? -13.577 3.218 -1.988 1.00 95.12 94 ARG A C 1
ATOM 757 O O . ARG A 1 94 ? -13.977 3.976 -2.862 1.00 95.12 94 ARG A O 1
ATOM 764 N N . ASP A 1 95 ? -12.634 3.558 -1.112 1.00 95.44 95 ASP A N 1
ATOM 765 C CA . ASP A 1 95 ? -11.987 4.873 -1.095 1.00 95.44 95 ASP A CA 1
ATOM 766 C C . ASP A 1 95 ? -11.243 5.163 -2.409 1.00 95.44 95 ASP A C 1
ATOM 768 O O . ASP A 1 95 ? -11.315 6.271 -2.937 1.00 95.44 95 ASP A O 1
ATOM 772 N N . TYR A 1 96 ? -10.557 4.161 -2.965 1.00 94.88 96 TYR A N 1
ATOM 773 C CA . TYR A 1 96 ? -9.901 4.257 -4.268 1.00 94.88 96 TYR A CA 1
ATOM 774 C C . TYR A 1 96 ? -10.894 4.479 -5.413 1.00 94.88 96 TYR A C 1
ATOM 776 O O . TYR A 1 96 ? -10.644 5.300 -6.294 1.00 94.88 96 TYR A O 1
ATOM 784 N N . GLU A 1 97 ? -12.012 3.754 -5.423 1.00 94.00 97 GLU A N 1
ATOM 785 C CA . GLU A 1 97 ? -13.059 3.907 -6.434 1.00 94.00 97 GLU A CA 1
ATOM 786 C C . GLU A 1 97 ? -13.696 5.297 -6.351 1.00 94.00 97 GLU A C 1
ATOM 788 O O . GLU A 1 97 ? -13.774 5.992 -7.362 1.00 94.00 97 GLU A O 1
ATOM 793 N N . GLU A 1 98 ? -14.066 5.744 -5.149 1.00 91.81 98 GLU A N 1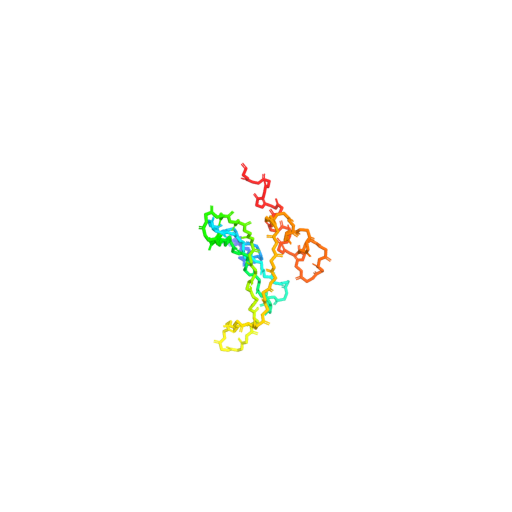
ATOM 794 C CA . GLU A 1 98 ? -14.569 7.100 -4.909 1.00 91.81 98 GLU A CA 1
ATOM 795 C C . GLU A 1 98 ? -13.565 8.160 -5.373 1.00 91.81 98 GLU A C 1
ATOM 797 O O . GLU A 1 98 ? -13.955 9.123 -6.031 1.00 91.81 98 GLU A O 1
ATOM 802 N N . TYR A 1 99 ? -12.274 7.981 -5.084 1.00 88.94 99 TYR A N 1
ATOM 803 C CA . TYR A 1 99 ? -11.226 8.855 -5.599 1.00 88.94 99 TYR A CA 1
ATOM 804 C C . TYR A 1 99 ? -11.243 8.884 -7.132 1.00 88.94 99 TYR A C 1
ATOM 806 O O . TYR A 1 99 ? -11.378 9.954 -7.716 1.00 88.94 99 TYR A O 1
ATOM 814 N N . LYS A 1 100 ? -11.201 7.719 -7.789 1.00 85.88 100 LYS A N 1
ATOM 815 C CA . LYS A 1 100 ? -11.132 7.602 -9.254 1.00 85.88 100 LYS A CA 1
ATOM 816 C C . LYS A 1 100 ? -12.317 8.210 -10.003 1.00 85.88 100 LYS A C 1
ATOM 818 O O . LYS A 1 100 ? -12.137 8.620 -11.143 1.00 85.88 100 LYS A O 1
ATOM 823 N N . PHE A 1 101 ? -13.512 8.218 -9.412 1.00 77.81 101 PHE A N 1
ATOM 824 C CA . PHE A 1 101 ? -14.719 8.769 -10.043 1.00 77.81 101 PHE A CA 1
ATOM 825 C C . PHE A 1 101 ? -14.928 10.269 -9.784 1.00 77.81 101 PHE A C 1
ATOM 827 O O . PHE A 1 101 ? -15.797 10.869 -10.414 1.00 77.81 101 PHE A O 1
ATOM 834 N N . ASN A 1 102 ? -14.159 10.871 -8.870 1.00 72.19 102 ASN A N 1
ATOM 835 C CA . ASN A 1 102 ? -14.256 12.290 -8.510 1.00 72.19 102 ASN A CA 1
ATOM 836 C C . ASN A 1 102 ? -13.161 13.174 -9.148 1.00 72.19 102 ASN A C 1
ATOM 838 O O . ASN A 1 102 ? -13.125 14.379 -8.888 1.00 72.19 102 ASN A O 1
ATOM 842 N N . ILE A 1 103 ? -12.294 12.589 -9.979 1.00 55.62 103 ILE A N 1
ATOM 843 C CA . ILE A 1 103 ? -11.289 13.249 -10.838 1.00 55.62 103 ILE A CA 1
ATOM 844 C C . ILE A 1 103 ? -11.674 13.082 -12.304 1.00 55.62 103 ILE A C 1
ATOM 846 O O . ILE A 1 103 ? -11.453 14.049 -13.066 1.00 55.62 103 ILE A O 1
#

Radius of gyration: 18.1 Å; chains: 1; bounding box: 63×37×43 Å

Secondary structure (DSSP, 8-state):
------------PPPSEEEETTEEEEE-TTSSEEEEEEEEEEEETTEEEEEEEEEEEEEETTEEEEES---EESSHHHHHHHHHT-GGGHHHHHHHHHHHH--

pLDDT: mean 88.05, std 14.37, range [44.19, 97.94]